Protein AF-A0ABD2N6J0-F1 (afdb_monomer_lite)

pLDDT: mean 78.29, std 14.1, range [39.78, 94.0]

Radius of gyration: 30.01 Å; chains: 1; bounding box: 43×58×76 Å

Foldseek 3Di:
D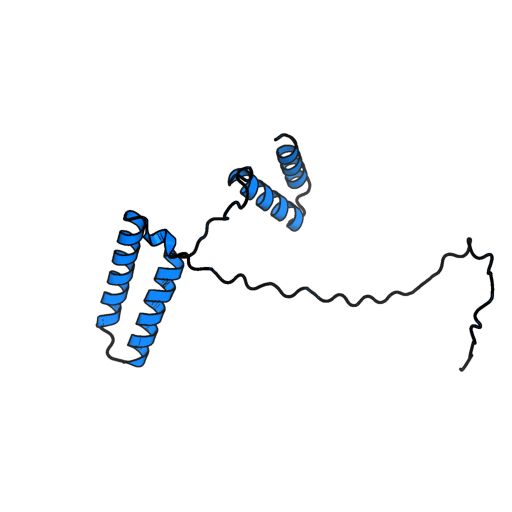DDDDDDDPDDDDPVPPPPDDDDDDDDDDDPDDDDDPQDFACVLCVDVVLVVVLVVQLVVQLVVLVPDPDPVVSVVSNVVSVVVSSVVRGGCPDPPPPDPVCDPVNVVLVVQLVVCVVVVVVVSNVVSVVVVVVD

Secondary structure (DSSP, 8-state):
--------S------TTS---------PPPPPPP--PPPB-GGGGGSHHHHHHHHHHHHHHHHHHTT---HHHHHHHHHHHHHHHHHHHHB--S---SSTT--HHHHHHHHHHHHHHHTT-HHHHHHHHHHHHT-

Organism: NCBI:txid559131

Structure (mmCIF, N/CA/C/O backbone):
data_AF-A0ABD2N6J0-F1
#
_entry.id   AF-A0ABD2N6J0-F1
#
loop_
_atom_site.group_PDB
_atom_site.id
_atom_site.type_symbol
_atom_site.label_atom_id
_atom_site.label_alt_id
_atom_site.label_comp_id
_atom_site.label_asym_id
_atom_site.label_entity_id
_atom_site.label_seq_id
_atom_site.pdbx_PDB_ins_code
_atom_site.Cartn_x
_atom_site.Cartn_y
_atom_site.Cartn_z
_atom_site.occupancy
_atom_site.B_iso_or_equiv
_atom_site.auth_seq_id
_atom_site.auth_comp_id
_atom_site.auth_asym_id
_atom_site.auth_atom_id
_atom_site.pdbx_PDB_model_num
ATOM 1 N N . ASN A 1 1 ? 13.381 -43.212 43.537 1.00 39.78 1 ASN A N 1
ATOM 2 C CA . ASN A 1 1 ? 12.384 -43.568 44.568 1.00 39.78 1 ASN A CA 1
ATOM 3 C C . ASN A 1 1 ? 10.996 -43.545 43.959 1.00 39.78 1 ASN A C 1
ATOM 5 O O . ASN A 1 1 ? 10.466 -42.474 43.703 1.00 39.78 1 ASN A O 1
ATOM 9 N N . LEU A 1 2 ? 10.479 -44.735 43.641 1.00 50.28 2 LEU A N 1
ATOM 10 C CA . LEU A 1 2 ? 9.106 -44.962 43.194 1.00 50.28 2 LEU A CA 1
ATOM 11 C C . LEU A 1 2 ? 8.140 -44.740 44.359 1.00 50.28 2 LEU A C 1
ATOM 13 O 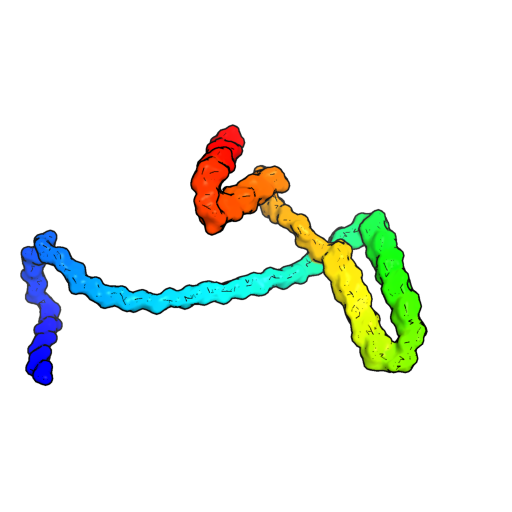O . LEU A 1 2 ? 8.332 -45.345 45.409 1.00 50.28 2 LEU A O 1
ATOM 17 N N . ILE A 1 3 ? 7.074 -43.970 44.138 1.00 43.09 3 ILE A N 1
ATOM 18 C CA . ILE A 1 3 ? 5.805 -44.148 44.851 1.00 43.09 3 ILE A CA 1
ATOM 19 C C . ILE A 1 3 ? 4.691 -44.023 43.810 1.00 43.09 3 ILE A C 1
ATOM 21 O O . ILE A 1 3 ? 4.392 -42.942 43.309 1.00 43.09 3 ILE A O 1
ATOM 25 N N . THR A 1 4 ? 4.115 -45.164 43.451 1.00 60.19 4 THR A N 1
ATOM 26 C CA . THR A 1 4 ? 2.895 -45.288 42.653 1.00 60.19 4 THR A CA 1
ATOM 27 C C . THR A 1 4 ? 1.698 -44.858 43.499 1.00 60.19 4 THR A C 1
ATOM 29 O O . THR A 1 4 ? 1.465 -45.444 44.556 1.00 60.19 4 THR A O 1
ATOM 32 N N . LYS A 1 5 ? 0.903 -43.885 43.040 1.00 44.09 5 LYS A N 1
ATOM 33 C CA . LYS A 1 5 ? -0.455 -43.672 43.560 1.00 44.09 5 LYS A CA 1
ATOM 34 C C . LYS A 1 5 ? -1.465 -43.773 42.426 1.00 44.09 5 LYS A C 1
ATOM 36 O O . LYS A 1 5 ? -1.503 -42.946 41.523 1.00 44.09 5 LYS A O 1
ATOM 41 N N . VAL A 1 6 ? -2.244 -44.843 42.511 1.00 58.00 6 VAL A N 1
ATOM 42 C CA . VAL A 1 6 ? -3.468 -45.100 41.759 1.00 58.00 6 VAL A CA 1
ATOM 43 C C . VAL A 1 6 ? -4.506 -44.064 42.191 1.00 58.00 6 VAL A C 1
ATOM 45 O O . VAL A 1 6 ? -4.738 -43.907 43.388 1.00 58.00 6 VAL A O 1
ATOM 48 N N . THR A 1 7 ? -5.149 -43.382 41.246 1.00 45.62 7 THR A N 1
ATOM 49 C CA . THR A 1 7 ? -6.377 -42.623 41.521 1.00 45.62 7 THR A CA 1
ATOM 50 C C . THR A 1 7 ? -7.548 -43.334 40.860 1.00 45.62 7 THR A C 1
ATOM 52 O O . THR A 1 7 ? -7.692 -43.335 39.640 1.00 45.62 7 THR A O 1
ATOM 55 N N . ILE A 1 8 ? -8.335 -43.997 41.706 1.00 48.62 8 ILE A N 1
ATOM 56 C CA . ILE A 1 8 ? -9.587 -44.683 41.384 1.00 48.62 8 ILE A CA 1
ATOM 57 C C . ILE A 1 8 ? -10.687 -43.613 41.258 1.00 48.62 8 ILE A C 1
ATOM 59 O O . ILE A 1 8 ? -10.717 -42.697 42.084 1.00 48.62 8 ILE A O 1
ATOM 63 N N . PRO A 1 9 ? -11.586 -43.691 40.262 1.00 45.03 9 PRO A N 1
ATOM 64 C CA . PRO A 1 9 ? -12.696 -42.756 40.142 1.00 45.03 9 PRO A CA 1
ATOM 65 C C . PRO A 1 9 ? -13.761 -43.104 41.189 1.00 45.03 9 PRO A C 1
ATOM 67 O O . PRO A 1 9 ? -14.404 -44.146 41.091 1.00 45.03 9 PRO A O 1
ATOM 70 N N . GLY A 1 10 ? -13.930 -42.248 42.199 1.00 47.50 10 GLY A N 1
ATOM 71 C CA . GLY A 1 10 ? -15.013 -42.390 43.178 1.00 47.50 10 GLY A CA 1
ATOM 72 C C . GLY A 1 10 ? -14.680 -41.929 44.594 1.00 47.50 10 GLY A C 1
ATOM 73 O O . GLY A 1 10 ? -14.945 -42.664 45.538 1.00 47.50 10 GLY A O 1
ATOM 74 N N . ALA A 1 11 ? -14.100 -40.742 44.764 1.00 47.06 11 ALA A N 1
ATOM 75 C CA . ALA A 1 11 ? -14.014 -40.112 46.077 1.00 47.06 11 ALA A CA 1
ATOM 76 C C . ALA A 1 11 ? -14.539 -38.680 45.962 1.00 47.06 11 ALA A C 1
ATOM 78 O O . ALA A 1 11 ? -13.850 -37.811 45.427 1.00 47.06 11 ALA A O 1
ATOM 79 N N . ASP A 1 12 ? -15.770 -38.467 46.434 1.00 55.28 12 ASP A N 1
ATOM 80 C CA . ASP A 1 12 ? -16.220 -37.153 46.888 1.00 55.28 12 ASP A CA 1
ATOM 81 C C . ASP A 1 12 ? -15.242 -36.707 47.974 1.00 55.28 12 ASP A C 1
ATOM 83 O O . ASP A 1 12 ? -15.107 -37.356 49.013 1.00 55.28 12 ASP A O 1
ATOM 87 N N . ILE A 1 13 ? -14.499 -35.640 47.704 1.00 51.12 13 ILE A N 1
ATOM 88 C CA . ILE A 1 13 ? -13.633 -35.017 48.695 1.00 51.12 13 ILE A CA 1
ATOM 89 C C . ILE A 1 13 ? -14.278 -33.677 49.037 1.00 51.12 13 ILE A C 1
ATOM 91 O O . ILE A 1 13 ? -14.422 -32.827 48.160 1.00 51.12 13 ILE A O 1
ATOM 95 N N . GLU A 1 14 ? -14.603 -33.477 50.318 1.00 51.34 14 GLU A N 1
ATOM 96 C CA . GLU A 1 14 ? -14.953 -32.192 50.952 1.00 51.34 14 GLU A CA 1
ATOM 97 C C . GLU A 1 14 ? -13.756 -31.208 50.924 1.00 51.34 14 GLU A C 1
ATOM 99 O O . GLU A 1 14 ? -13.284 -30.713 51.943 1.00 51.34 14 GLU A O 1
ATOM 104 N N . SER A 1 15 ? -13.192 -30.953 49.743 1.00 54.34 15 SER A N 1
ATOM 105 C CA . SER A 1 15 ? -12.000 -30.126 49.521 1.00 54.34 15 SER A CA 1
ATOM 106 C C . SER A 1 15 ? -12.352 -28.802 48.842 1.00 54.34 15 SER A C 1
ATOM 108 O O . SER A 1 15 ? -11.543 -28.238 48.106 1.00 54.34 15 SER A O 1
ATOM 110 N N . ASP A 1 16 ? -13.521 -28.240 49.135 1.00 54.25 16 ASP A N 1
ATOM 111 C CA . ASP A 1 16 ? -13.854 -26.874 48.707 1.00 54.25 16 ASP A CA 1
ATOM 112 C C . ASP A 1 16 ? -12.976 -25.812 49.410 1.00 54.25 16 ASP A C 1
ATOM 114 O O . ASP A 1 16 ? -13.094 -24.614 49.161 1.00 54.25 16 ASP A O 1
ATOM 118 N N . HIS A 1 17 ? -12.082 -26.225 50.319 1.00 55.50 17 HIS A N 1
ATOM 119 C CA . HIS A 1 17 ? -11.238 -25.343 51.134 1.00 55.50 17 HIS A CA 1
ATOM 120 C C . HIS A 1 17 ? -9.734 -25.497 50.884 1.00 55.50 17 HIS A C 1
ATOM 122 O O . HIS A 1 17 ? -8.942 -24.797 51.517 1.00 55.50 17 HIS A O 1
ATOM 128 N N . ILE A 1 18 ? -9.311 -26.376 49.968 1.00 59.94 18 ILE A N 1
ATOM 129 C CA . ILE A 1 18 ? -7.887 -26.551 49.655 1.00 59.94 18 ILE A CA 1
ATOM 130 C C . ILE A 1 18 ? -7.620 -25.979 48.261 1.00 59.94 18 ILE A C 1
ATOM 132 O O . ILE A 1 18 ? -7.963 -26.617 47.263 1.00 59.94 18 ILE A O 1
ATOM 136 N N . PRO A 1 19 ? -7.015 -24.780 48.154 1.00 63.97 19 PRO A N 1
ATOM 137 C CA . PRO A 1 19 ? -6.688 -24.206 46.861 1.00 63.97 19 PRO A CA 1
ATOM 138 C C . PRO A 1 19 ? -5.720 -25.129 46.119 1.00 63.97 19 PRO A C 1
ATOM 140 O O . PRO A 1 19 ? -4.635 -25.465 46.600 1.00 63.97 19 PRO A O 1
ATOM 143 N N . LEU A 1 20 ? -6.141 -25.545 44.928 1.00 73.50 20 LEU A N 1
ATOM 144 C CA . LEU A 1 20 ? -5.386 -26.447 44.077 1.00 73.50 20 LEU A CA 1
ATOM 145 C C . LEU A 1 20 ? -4.148 -25.717 43.546 1.00 73.50 20 LEU A C 1
ATOM 147 O O . LEU A 1 20 ? -4.242 -24.790 42.741 1.00 73.50 20 LEU A O 1
ATOM 151 N N . ARG A 1 21 ? -2.968 -26.122 44.018 1.00 74.88 21 ARG A N 1
ATOM 152 C CA . ARG A 1 21 ? -1.692 -25.601 43.529 1.00 74.88 21 ARG A CA 1
ATOM 153 C C . ARG A 1 21 ? -1.256 -26.420 42.318 1.00 74.88 21 ARG A C 1
ATOM 155 O O . ARG A 1 21 ? -0.843 -27.566 42.467 1.00 74.88 21 ARG A O 1
ATOM 162 N N . ALA A 1 22 ? -1.347 -25.822 41.136 1.00 80.12 22 ALA A N 1
ATOM 163 C CA . ALA A 1 22 ? -0.879 -26.416 39.889 1.00 80.12 22 ALA A CA 1
ATOM 164 C C . ALA A 1 22 ? 0.245 -25.574 39.273 1.00 80.12 22 ALA A C 1
ATOM 166 O O . ALA A 1 22 ? 0.119 -24.354 39.156 1.00 80.12 22 ALA A O 1
ATOM 167 N N . ASP A 1 23 ? 1.312 -26.239 38.831 1.00 82.31 23 ASP A N 1
ATOM 168 C CA . ASP A 1 23 ? 2.378 -25.621 38.044 1.00 82.31 23 ASP A CA 1
ATOM 169 C C . ASP A 1 23 ? 2.027 -25.741 36.555 1.00 82.31 23 ASP A C 1
ATOM 171 O O . ASP A 1 23 ? 2.113 -26.813 35.954 1.00 82.31 23 ASP A O 1
ATOM 175 N N . ILE A 1 24 ? 1.589 -24.634 35.953 1.00 83.50 24 ILE A N 1
ATOM 176 C CA . ILE A 1 24 ? 1.171 -24.595 34.548 1.00 83.50 24 ILE A CA 1
ATOM 177 C C . ILE A 1 24 ? 2.316 -24.042 33.696 1.00 83.50 24 ILE A C 1
ATOM 179 O O . ILE A 1 24 ? 2.677 -22.871 33.800 1.00 83.50 24 ILE A O 1
ATOM 183 N N . ILE A 1 25 ? 2.856 -24.870 32.799 1.00 86.75 25 ILE A N 1
ATOM 184 C CA . ILE A 1 25 ? 3.869 -24.453 31.822 1.00 86.75 25 ILE A CA 1
ATOM 185 C C . ILE A 1 25 ? 3.172 -24.132 30.497 1.00 86.75 25 ILE A C 1
ATOM 187 O O . ILE A 1 25 ? 2.745 -25.026 29.769 1.00 86.75 25 ILE A O 1
ATOM 191 N N . LEU A 1 26 ? 3.073 -22.845 30.161 1.00 82.38 26 LEU A N 1
ATOM 192 C CA . LEU A 1 26 ? 2.488 -22.384 28.900 1.00 82.38 26 LEU A CA 1
ATOM 193 C C . LEU A 1 26 ? 3.575 -22.171 27.839 1.00 82.38 26 LEU A C 1
ATOM 195 O O . LEU A 1 26 ? 4.493 -21.373 28.024 1.00 82.38 26 LEU A O 1
ATOM 199 N N . ARG A 1 27 ? 3.442 -22.827 26.681 1.00 85.31 27 ARG A N 1
ATOM 200 C CA . ARG A 1 27 ? 4.194 -22.487 25.461 1.00 85.31 27 ARG A CA 1
ATOM 201 C C . ARG A 1 27 ? 3.289 -21.700 24.521 1.00 85.31 27 ARG A C 1
ATOM 203 O O . ARG A 1 27 ? 2.415 -22.270 23.877 1.00 85.31 27 ARG A O 1
ATOM 210 N N . LEU A 1 28 ? 3.502 -20.391 24.439 1.00 83.88 28 LEU A N 1
ATOM 211 C CA . LEU A 1 28 ? 2.752 -19.518 23.537 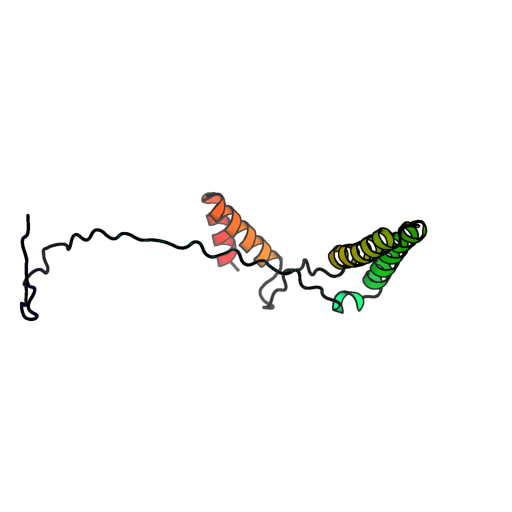1.00 83.88 28 LEU A CA 1
ATOM 212 C C . LEU A 1 28 ? 3.477 -19.407 22.192 1.00 83.88 28 LEU A C 1
ATOM 214 O O . LEU A 1 28 ? 4.635 -18.994 22.132 1.00 83.88 28 LEU A O 1
ATOM 218 N N . SER A 1 29 ? 2.794 -19.742 21.098 1.00 83.19 29 SER A N 1
ATOM 219 C CA . SER A 1 29 ? 3.285 -19.465 19.747 1.00 83.19 29 SER A CA 1
ATOM 220 C C . SER A 1 29 ? 3.024 -18.005 19.384 1.00 83.19 29 SER A C 1
ATOM 222 O O . SER A 1 29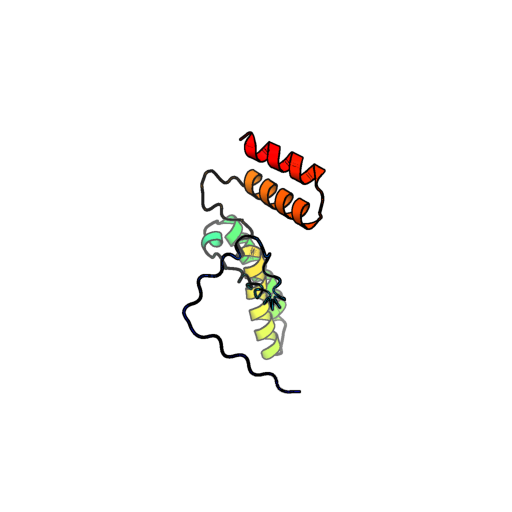 ? 1.896 -17.527 19.526 1.00 83.19 29 SER A O 1
ATOM 224 N N . ARG A 1 30 ? 4.027 -17.299 18.852 1.00 83.25 30 ARG A N 1
ATOM 225 C CA . ARG A 1 30 ? 3.787 -15.985 18.243 1.00 83.25 30 ARG A CA 1
ATOM 226 C C . ARG A 1 30 ? 2.979 -16.172 16.953 1.00 83.25 30 ARG A C 1
ATOM 228 O O . ARG A 1 30 ? 3.366 -17.008 16.132 1.00 83.25 30 ARG A O 1
ATOM 235 N N . PRO A 1 31 ? 1.883 -15.421 16.744 1.00 81.50 31 PRO A N 1
ATOM 236 C CA . PRO A 1 31 ? 1.216 -15.423 15.453 1.00 81.50 31 PRO A CA 1
ATOM 237 C C . PRO A 1 31 ? 2.201 -14.918 14.396 1.00 81.50 31 PRO A C 1
ATOM 239 O O . PRO A 1 31 ? 2.886 -13.918 14.609 1.00 81.50 31 PRO A O 1
ATOM 242 N N . LYS A 1 32 ? 2.290 -15.621 13.263 1.00 82.88 32 LYS A N 1
ATOM 243 C CA . LYS A 1 32 ? 3.081 -15.147 12.123 1.00 82.88 32 LYS A CA 1
ATOM 244 C C . LYS A 1 32 ? 2.498 -13.821 11.646 1.00 82.88 32 LYS A C 1
ATOM 246 O O . LYS A 1 32 ? 1.280 -13.707 11.481 1.00 82.88 32 LYS A O 1
ATOM 251 N N . GLU A 1 33 ? 3.360 -12.839 11.410 1.00 78.56 33 GLU A N 1
ATOM 252 C CA . GLU A 1 33 ? 2.943 -11.593 10.781 1.00 78.56 33 GLU A CA 1
ATOM 253 C C . GLU A 1 33 ? 2.364 -11.907 9.400 1.00 78.56 33 GLU A C 1
ATOM 255 O O . GLU A 1 33 ? 2.970 -12.610 8.587 1.00 78.56 33 GLU A O 1
ATOM 260 N N . LYS A 1 34 ? 1.142 -11.433 9.149 1.00 76.06 34 LYS A N 1
ATOM 261 C CA . LYS A 1 34 ? 0.539 -11.552 7.825 1.00 76.06 34 LYS A CA 1
ATOM 262 C C . LYS A 1 34 ? 1.256 -10.569 6.913 1.00 76.06 34 LYS A C 1
ATOM 264 O O . LYS A 1 34 ? 1.195 -9.365 7.148 1.00 76.06 34 LYS A O 1
ATOM 269 N N . THR A 1 35 ? 1.886 -11.069 5.856 1.00 73.50 35 THR A N 1
ATOM 270 C CA . THR A 1 35 ? 2.368 -10.207 4.780 1.00 73.50 35 THR A CA 1
ATOM 271 C C . THR A 1 35 ? 1.152 -9.605 4.080 1.00 73.50 35 THR A C 1
ATOM 273 O O . THR A 1 35 ? 0.362 -10.301 3.437 1.00 73.50 35 THR A O 1
ATOM 276 N N . VAL A 1 36 ? 0.942 -8.301 4.256 1.00 66.06 36 VAL A N 1
ATOM 277 C CA . VAL A 1 36 ? -0.094 -7.579 3.516 1.00 66.06 36 VAL A CA 1
ATOM 278 C C . VAL A 1 36 ? 0.412 -7.451 2.087 1.00 66.06 36 VAL A C 1
ATOM 280 O O . VAL A 1 36 ? 1.305 -6.656 1.806 1.00 66.06 36 VAL A O 1
ATOM 283 N N . ARG A 1 37 ? -0.123 -8.266 1.175 1.00 67.00 37 ARG A N 1
ATOM 284 C CA . ARG A 1 37 ? 0.142 -8.074 -0.251 1.00 67.00 37 ARG A CA 1
ATOM 285 C C . ARG A 1 37 ? -0.486 -6.747 -0.662 1.00 67.00 37 ARG A C 1
ATOM 287 O O . ARG A 1 37 ? -1.695 -6.570 -0.501 1.00 67.00 37 ARG A O 1
ATOM 294 N N . LYS A 1 38 ? 0.329 -5.825 -1.180 1.00 70.25 38 LYS A N 1
ATOM 295 C CA . LYS A 1 38 ? -0.173 -4.616 -1.835 1.00 70.25 38 LYS A CA 1
ATOM 296 C C . LYS A 1 38 ? -1.069 -5.073 -2.988 1.00 70.25 38 LYS A C 1
ATOM 298 O O . LYS A 1 38 ? -0.636 -5.844 -3.842 1.00 70.25 38 LYS A O 1
ATOM 303 N N . THR A 1 39 ? -2.334 -4.673 -2.967 1.00 76.94 39 THR A N 1
ATOM 304 C CA . THR A 1 39 ? -3.257 -4.962 -4.068 1.00 76.94 39 THR A CA 1
ATOM 305 C C . THR A 1 39 ? -3.202 -3.792 -5.034 1.00 76.94 39 THR A C 1
ATOM 307 O O . THR A 1 39 ? -3.382 -2.645 -4.629 1.00 76.94 39 THR A O 1
ATOM 310 N N . LEU A 1 40 ? -2.892 -4.082 -6.297 1.00 82.94 40 LEU A N 1
ATOM 311 C CA . LEU A 1 40 ? -2.930 -3.083 -7.357 1.00 82.94 40 LEU A CA 1
ATOM 312 C C . LEU A 1 40 ? -4.389 -2.810 -7.715 1.00 82.94 40 LEU A C 1
ATOM 314 O O . LEU A 1 40 ? -5.180 -3.743 -7.880 1.00 82.94 40 LEU A O 1
ATOM 318 N N . GLU A 1 41 ? -4.746 -1.537 -7.839 1.00 83.44 41 GLU A N 1
ATOM 319 C CA . GLU A 1 41 ? -6.092 -1.115 -8.184 1.00 83.44 41 GLU A CA 1
ATOM 320 C C . GLU A 1 41 ? -6.143 -0.454 -9.570 1.00 83.44 41 GLU A C 1
ATOM 322 O O . GLU A 1 41 ? -6.066 0.768 -9.686 1.00 83.44 41 GLU A O 1
ATOM 327 N N . PRO A 1 42 ? -6.376 -1.229 -10.645 1.00 82.44 42 PRO A N 1
ATOM 328 C CA . PRO A 1 42 ? -6.424 -0.687 -12.006 1.00 82.44 42 PRO A CA 1
ATOM 329 C C . PRO A 1 42 ? -7.606 0.267 -12.231 1.00 82.44 42 PRO A C 1
ATOM 331 O O . PRO A 1 42 ? -7.625 1.025 -13.194 1.00 82.44 42 PRO A O 1
ATOM 334 N N . LYS A 1 43 ? -8.598 0.274 -11.329 1.00 84.12 43 LYS A N 1
ATOM 335 C CA . LYS A 1 43 ? -9.726 1.215 -11.379 1.00 84.12 43 LYS A CA 1
ATOM 336 C C . LYS A 1 43 ? -9.289 2.671 -11.197 1.00 84.12 43 LYS A C 1
ATOM 338 O O . LYS A 1 43 ? -10.041 3.550 -11.598 1.00 84.12 43 LYS A O 1
ATOM 343 N N . VAL A 1 44 ? -8.109 2.913 -10.619 1.00 82.25 44 VAL A N 1
ATOM 344 C CA . VAL A 1 44 ? -7.533 4.257 -10.466 1.00 82.25 44 VAL A CA 1
ATOM 345 C C . VAL A 1 44 ? -7.247 4.903 -11.826 1.00 82.25 44 VAL A C 1
ATOM 347 O O . VAL A 1 44 ? -7.432 6.104 -11.964 1.00 82.25 44 VAL A O 1
ATOM 350 N N . LEU A 1 45 ? -6.913 4.114 -12.853 1.00 85.56 45 LEU A N 1
ATOM 351 C CA . LEU A 1 45 ? -6.641 4.603 -14.214 1.00 85.56 45 LEU A CA 1
ATOM 352 C C . LEU A 1 45 ? -7.901 4.984 -15.006 1.00 85.56 45 LEU A C 1
ATOM 354 O O . LEU A 1 45 ? -7.808 5.345 -16.176 1.00 85.56 45 LEU A O 1
ATOM 358 N N . LYS A 1 46 ? -9.092 4.869 -14.405 1.00 86.44 46 LYS A N 1
ATOM 359 C CA . LYS A 1 46 ? -10.320 5.415 -15.003 1.00 86.44 46 LYS A CA 1
ATOM 360 C C . LYS A 1 46 ? -10.374 6.939 -14.927 1.00 86.44 46 LYS A C 1
ATOM 362 O O . LYS A 1 46 ? -11.147 7.540 -15.659 1.00 86.44 46 LYS A O 1
ATOM 367 N N . ASP A 1 47 ? -9.610 7.517 -14.010 1.00 87.88 47 ASP A N 1
ATOM 368 C CA . ASP A 1 47 ? -9.428 8.953 -13.879 1.00 87.88 47 ASP A CA 1
ATOM 369 C C . ASP A 1 47 ? -8.390 9.424 -14.909 1.00 87.88 47 ASP A C 1
ATOM 371 O O . ASP A 1 47 ? -7.262 8.921 -14.930 1.00 87.88 47 ASP A O 1
ATOM 375 N N . GLU A 1 48 ? -8.786 10.342 -15.791 1.00 89.75 48 GLU A N 1
ATOM 376 C CA . GLU A 1 48 ? -7.964 10.810 -16.914 1.00 89.75 48 GLU A CA 1
ATOM 377 C C . GLU A 1 48 ? -6.696 11.529 -16.452 1.00 89.75 48 GLU A C 1
ATOM 379 O O . GLU A 1 48 ? -5.639 11.345 -17.059 1.00 89.75 48 GLU A O 1
ATOM 384 N N . GLU A 1 49 ? -6.758 12.277 -15.349 1.00 87.75 49 GLU A N 1
ATOM 385 C CA . GLU A 1 49 ? -5.587 12.971 -14.804 1.00 87.75 49 GLU A CA 1
ATOM 386 C C . GLU A 1 49 ? -4.538 11.961 -14.328 1.00 87.75 49 GLU A C 1
ATOM 388 O O . GLU A 1 49 ? -3.366 12.015 -14.706 1.00 87.75 49 GLU A O 1
ATOM 393 N N . ARG A 1 50 ? -4.972 10.968 -13.544 1.00 84.44 50 ARG A N 1
ATOM 394 C CA . ARG A 1 50 ? -4.082 9.919 -13.030 1.00 84.44 50 ARG A CA 1
ATOM 395 C C . ARG A 1 50 ? -3.551 9.010 -14.121 1.00 84.44 50 ARG A C 1
ATOM 397 O O . ARG A 1 50 ? -2.414 8.554 -14.026 1.00 84.44 50 ARG A O 1
ATOM 404 N N . ARG A 1 51 ? -4.359 8.740 -15.143 1.00 90.44 51 ARG A N 1
ATOM 405 C CA . ARG A 1 51 ? -3.925 7.982 -16.311 1.00 90.44 51 ARG A CA 1
ATOM 406 C C . ARG A 1 51 ? -2.836 8.726 -17.077 1.00 90.44 51 ARG A C 1
ATOM 408 O O . ARG A 1 51 ? -1.827 8.115 -17.408 1.00 90.44 51 ARG A O 1
ATOM 415 N N . SER A 1 52 ? -3.015 10.024 -17.301 1.00 91.50 52 SER A N 1
ATOM 416 C CA . SER A 1 52 ? -2.031 10.848 -18.009 1.00 91.50 52 SER A CA 1
ATOM 417 C C . SER A 1 52 ? -0.691 10.874 -17.268 1.00 91.50 52 SER A C 1
ATOM 419 O O . SER A 1 52 ? 0.349 10.631 -17.871 1.00 91.50 52 SER A O 1
ATOM 421 N N . LEU A 1 53 ? -0.718 11.050 -15.942 1.00 90.06 53 LEU A N 1
ATOM 422 C CA . LEU A 1 53 ? 0.487 11.010 -15.101 1.00 90.06 53 LEU A CA 1
ATOM 423 C C . LEU A 1 53 ? 1.176 9.637 -15.106 1.00 90.06 53 LEU A C 1
ATOM 425 O O . LEU A 1 53 ? 2.404 9.559 -15.118 1.00 90.06 53 LEU A O 1
ATOM 429 N N . TYR A 1 54 ? 0.395 8.552 -15.104 1.00 92.56 54 TYR A N 1
ATOM 430 C CA . TYR A 1 54 ? 0.924 7.192 -15.211 1.00 92.56 54 TYR A CA 1
ATOM 431 C C . TYR A 1 54 ? 1.641 6.975 -16.547 1.00 92.56 54 TYR A C 1
ATOM 433 O O . TYR A 1 54 ? 2.753 6.453 -16.572 1.00 92.56 54 TYR A O 1
ATOM 441 N N . GLU A 1 55 ? 1.008 7.377 -17.652 1.00 93.00 55 GLU A N 1
ATOM 442 C CA . GLU A 1 55 ? 1.564 7.238 -19.000 1.00 93.00 55 GLU A CA 1
ATOM 443 C C . GLU A 1 55 ? 2.833 8.087 -19.166 1.00 93.00 55 GLU A C 1
ATOM 445 O O . GLU A 1 55 ? 3.834 7.587 -19.674 1.00 93.00 55 GLU A O 1
ATOM 450 N N . GLU A 1 56 ? 2.839 9.331 -18.680 1.00 93.56 56 GLU A N 1
ATOM 451 C CA . GLU A 1 56 ? 4.015 10.208 -18.710 1.00 93.56 56 GLU A CA 1
ATOM 452 C C . GLU A 1 56 ? 5.198 9.604 -17.939 1.00 93.56 56 GLU A C 1
ATOM 454 O O . GLU A 1 56 ? 6.310 9.514 -18.467 1.00 93.56 56 GLU A O 1
ATOM 459 N N . HIS A 1 57 ? 4.954 9.130 -16.713 1.00 92.38 57 HIS A N 1
ATOM 460 C CA . HIS A 1 57 ? 5.991 8.517 -15.887 1.00 92.38 57 HIS A CA 1
ATOM 461 C C . HIS A 1 57 ? 6.544 7.239 -16.523 1.00 92.38 57 HIS A C 1
ATOM 463 O O . HIS A 1 57 ? 7.758 7.056 -16.602 1.00 92.38 57 HIS A O 1
ATOM 469 N N . LEU A 1 58 ? 5.662 6.363 -17.013 1.00 94.00 58 LEU A N 1
ATOM 470 C CA . LEU A 1 58 ? 6.070 5.113 -17.643 1.00 94.00 58 LEU A CA 1
ATOM 471 C C . LEU A 1 58 ? 6.888 5.368 -18.913 1.00 94.00 58 LEU A C 1
ATOM 473 O O . LEU A 1 58 ? 7.917 4.729 -19.114 1.00 94.00 58 LEU A O 1
ATOM 477 N N . ASN A 1 59 ? 6.460 6.310 -19.755 1.00 93.25 59 ASN A N 1
ATOM 478 C CA . ASN A 1 59 ? 7.170 6.640 -20.989 1.00 93.25 59 ASN A CA 1
ATOM 479 C C . ASN A 1 59 ? 8.572 7.183 -20.702 1.00 93.25 59 ASN A C 1
ATOM 481 O O . ASN A 1 59 ? 9.528 6.766 -21.353 1.00 93.25 59 ASN A O 1
ATOM 485 N N . LYS A 1 60 ? 8.714 8.039 -19.686 1.00 92.12 60 LYS A N 1
ATOM 486 C CA . LYS A 1 60 ? 10.015 8.558 -19.255 1.00 92.12 60 LYS A CA 1
ATOM 487 C C . LYS A 1 60 ? 10.962 7.444 -18.795 1.00 92.12 60 LYS A C 1
ATOM 489 O O . LYS A 1 60 ? 12.128 7.424 -19.188 1.00 92.12 60 LYS A O 1
ATOM 494 N N . GLU A 1 61 ? 10.463 6.503 -17.996 1.00 90.25 61 GLU A N 1
ATOM 495 C CA . GLU A 1 61 ? 11.251 5.346 -17.557 1.00 90.25 61 GLU A CA 1
ATOM 496 C C . GLU A 1 61 ? 11.647 4.459 -18.748 1.00 90.25 61 GLU A C 1
ATOM 498 O O . GLU A 1 61 ? 12.810 4.080 -18.880 1.00 90.25 61 GLU A O 1
ATOM 503 N N . LEU A 1 62 ? 10.726 4.196 -19.680 1.00 90.50 62 LEU A N 1
ATOM 504 C CA . LEU A 1 62 ? 11.000 3.389 -20.874 1.00 90.50 62 LEU A CA 1
ATOM 505 C C . LEU A 1 62 ? 12.005 4.046 -21.833 1.00 90.50 62 LEU A C 1
ATOM 507 O O . LEU A 1 62 ? 12.828 3.346 -22.427 1.00 90.50 62 LEU A O 1
ATOM 511 N N . GLU A 1 63 ? 11.988 5.374 -21.970 1.00 90.81 63 GLU A N 1
ATOM 512 C CA . GLU A 1 63 ? 12.989 6.101 -22.759 1.00 90.81 63 GLU A CA 1
ATOM 513 C C . GLU A 1 63 ? 14.401 5.927 -22.195 1.00 90.81 63 GLU A C 1
ATOM 515 O O . GLU A 1 63 ? 15.348 5.744 -22.965 1.00 90.81 63 GLU A O 1
ATOM 520 N N . SER A 1 64 ? 14.546 5.902 -20.867 1.00 86.12 64 SER A N 1
ATOM 521 C CA . SER A 1 64 ? 15.847 5.689 -20.221 1.00 86.12 64 SER A CA 1
ATOM 522 C C . SER A 1 64 ? 16.434 4.298 -20.515 1.00 86.12 64 SER A C 1
ATOM 524 O O . SER A 1 64 ? 17.647 4.142 -20.679 1.00 86.12 64 SER A O 1
ATOM 526 N N . ILE A 1 65 ? 15.565 3.296 -20.679 1.00 87.19 65 ILE A N 1
ATOM 527 C CA . ILE A 1 65 ? 15.921 1.883 -20.877 1.00 87.19 65 ILE A CA 1
ATOM 528 C C . ILE A 1 65 ? 16.368 1.600 -22.315 1.00 87.19 65 ILE A C 1
ATOM 530 O O . ILE A 1 65 ? 17.195 0.717 -22.542 1.00 87.19 65 ILE A O 1
ATOM 534 N N . ARG A 1 66 ? 15.900 2.390 -23.291 1.00 82.81 66 ARG A N 1
ATOM 535 C CA . ARG A 1 66 ? 16.170 2.200 -24.730 1.00 82.81 66 ARG A CA 1
ATOM 536 C C . ARG A 1 66 ? 17.660 2.223 -25.104 1.00 82.81 66 ARG A C 1
ATOM 538 O O . ARG A 1 66 ? 18.028 1.771 -26.184 1.00 82.81 66 ARG A O 1
ATOM 545 N N . SER A 1 67 ? 18.505 2.762 -24.230 1.00 80.25 67 SER A N 1
ATOM 546 C CA . SER A 1 67 ? 19.957 2.862 -24.412 1.00 80.25 67 SER A CA 1
ATOM 547 C C . SER A 1 67 ? 20.749 1.623 -23.955 1.00 80.25 67 SER A C 1
ATOM 549 O O . SER A 1 67 ? 21.963 1.570 -24.153 1.00 80.25 67 SER A O 1
ATOM 551 N N . ILE A 1 68 ? 20.091 0.624 -23.353 1.00 82.06 68 ILE A N 1
ATOM 552 C CA . ILE A 1 68 ? 20.743 -0.563 -22.785 1.00 82.06 68 ILE A CA 1
ATOM 553 C C . ILE A 1 68 ? 20.931 -1.632 -23.867 1.00 82.06 68 ILE A C 1
ATOM 555 O O . ILE A 1 68 ? 19.967 -2.114 -24.457 1.00 82.06 68 ILE A O 1
ATOM 559 N N . ASN A 1 69 ? 22.185 -2.027 -24.098 1.00 80.19 69 ASN A N 1
ATOM 560 C CA . ASN A 1 69 ? 22.545 -3.014 -25.121 1.00 80.19 69 ASN A CA 1
ATOM 561 C C . ASN A 1 69 ? 22.459 -4.470 -24.632 1.00 80.19 69 ASN A C 1
ATOM 563 O O . ASN A 1 69 ? 22.317 -5.374 -25.456 1.00 80.19 69 ASN A O 1
ATOM 567 N N . ASP A 1 70 ? 22.556 -4.719 -23.320 1.00 90.19 70 ASP A N 1
ATOM 568 C CA . ASP A 1 70 ? 22.420 -6.073 -22.780 1.00 90.19 70 ASP A CA 1
ATOM 569 C C . ASP A 1 70 ? 20.948 -6.480 -22.668 1.00 90.19 70 ASP A C 1
ATOM 571 O O . ASP A 1 70 ? 20.127 -5.798 -22.059 1.00 90.19 70 ASP A O 1
ATOM 575 N N . THR A 1 71 ? 20.610 -7.630 -23.246 1.00 86.75 71 THR A N 1
ATOM 576 C CA . THR A 1 71 ? 19.226 -8.104 -23.341 1.00 86.75 71 THR A CA 1
ATOM 577 C C . THR A 1 71 ? 18.649 -8.480 -21.973 1.00 86.75 71 THR A C 1
ATOM 579 O O . THR A 1 71 ? 17.461 -8.258 -21.726 1.00 86.75 71 THR A O 1
ATOM 582 N N . ASN A 1 72 ? 19.472 -9.027 -21.071 1.00 88.19 72 ASN A N 1
ATOM 583 C CA . ASN A 1 72 ? 19.022 -9.430 -19.737 1.00 88.19 72 ASN A CA 1
ATOM 584 C C . ASN A 1 72 ? 18.797 -8.217 -18.831 1.00 88.19 72 ASN A C 1
ATOM 586 O O . ASN A 1 72 ? 17.758 -8.127 -18.172 1.00 88.19 72 ASN A O 1
ATOM 590 N N . GLU A 1 73 ? 19.729 -7.265 -18.831 1.00 87.75 73 GLU A N 1
ATOM 591 C CA . GLU A 1 73 ? 19.567 -5.992 -18.128 1.00 87.75 73 GLU A CA 1
ATOM 592 C C . GLU A 1 73 ? 18.386 -5.186 -18.674 1.00 87.75 73 GLU A C 1
ATOM 594 O O . GLU A 1 73 ? 17.597 -4.654 -17.892 1.00 87.75 73 GLU A O 1
ATOM 599 N N . HIS A 1 74 ? 18.198 -5.158 -19.996 1.00 89.75 74 HIS A N 1
ATOM 600 C CA . HIS A 1 74 ? 17.069 -4.477 -20.626 1.00 89.75 74 HIS A CA 1
ATOM 601 C C . HIS A 1 74 ? 15.725 -5.073 -20.173 1.00 89.75 74 HIS A C 1
ATOM 603 O O . HIS A 1 74 ? 14.792 -4.339 -19.846 1.00 89.75 74 HIS A O 1
ATOM 609 N N . TRP A 1 75 ? 15.623 -6.404 -20.084 1.00 90.62 75 TRP A N 1
ATOM 610 C CA . TRP A 1 75 ? 14.427 -7.071 -19.560 1.00 90.62 75 TRP A CA 1
ATOM 611 C C . TRP A 1 75 ? 14.173 -6.767 -18.078 1.00 90.62 75 TRP A C 1
ATOM 613 O O . TRP A 1 75 ? 13.037 -6.468 -17.701 1.00 90.62 75 TRP A O 1
ATOM 623 N N . LEU A 1 76 ? 15.213 -6.833 -17.239 1.00 91.75 76 LEU A N 1
ATOM 624 C CA . LEU A 1 76 ? 15.099 -6.532 -15.810 1.00 91.75 76 LEU A CA 1
ATOM 625 C C . LEU A 1 76 ? 14.615 -5.101 -15.591 1.00 91.75 76 LEU A C 1
ATOM 627 O O . LEU A 1 76 ? 13.628 -4.892 -14.893 1.00 91.75 76 LEU A O 1
ATOM 631 N N . LYS A 1 77 ? 15.232 -4.136 -16.272 1.00 90.69 77 LYS A N 1
ATOM 632 C CA . LYS A 1 77 ? 14.855 -2.726 -16.174 1.00 90.69 77 LYS A CA 1
ATOM 633 C C . LYS A 1 77 ? 13.443 -2.454 -16.664 1.00 90.69 77 LYS A C 1
ATOM 635 O O . LYS A 1 77 ? 12.719 -1.690 -16.034 1.00 90.69 77 LYS A O 1
ATOM 640 N N . LEU A 1 78 ? 13.023 -3.107 -17.746 1.00 91.62 78 LEU A N 1
ATOM 641 C CA . LEU A 1 78 ? 11.655 -2.987 -18.243 1.00 91.62 78 LEU A CA 1
ATOM 642 C C . LEU A 1 78 ? 10.652 -3.493 -17.205 1.00 91.62 78 LEU A C 1
ATOM 644 O O . LEU A 1 78 ? 9.665 -2.822 -16.912 1.00 91.62 78 LEU A O 1
ATOM 648 N N . LYS A 1 79 ? 10.921 -4.656 -16.607 1.00 93.06 79 LYS A N 1
ATOM 649 C CA . LYS A 1 79 ? 10.092 -5.195 -15.530 1.00 93.06 79 LYS A CA 1
ATOM 650 C C . LYS A 1 79 ? 10.051 -4.249 -14.328 1.00 93.06 79 LYS A C 1
ATOM 652 O O . LYS A 1 79 ? 8.962 -4.005 -13.807 1.00 93.06 79 LYS A O 1
ATOM 657 N N . ASP A 1 80 ? 11.202 -3.721 -13.927 1.00 92.00 80 ASP A N 1
ATOM 658 C CA . ASP A 1 80 ? 11.329 -2.824 -12.781 1.00 92.00 80 ASP A CA 1
ATOM 659 C C . ASP A 1 80 ? 10.517 -1.541 -13.000 1.00 92.00 80 ASP A C 1
ATOM 661 O O . ASP A 1 80 ? 9.676 -1.217 -12.160 1.00 92.00 80 ASP A O 1
ATOM 665 N N . ALA A 1 81 ? 10.626 -0.914 -14.177 1.00 92.44 81 ALA A N 1
ATOM 666 C CA . ALA A 1 81 ? 9.856 0.275 -14.549 1.00 92.44 81 ALA A CA 1
ATOM 667 C C . ALA A 1 81 ? 8.339 0.062 -14.416 1.00 92.44 81 ALA A C 1
ATOM 669 O O . ALA A 1 81 ? 7.631 0.898 -13.845 1.00 92.44 81 ALA A O 1
ATOM 670 N N . PHE A 1 82 ? 7.821 -1.083 -14.876 1.00 90.94 82 PHE A N 1
ATOM 671 C CA . PHE A 1 82 ? 6.410 -1.421 -14.683 1.00 90.94 82 PHE A CA 1
ATOM 672 C C . PHE A 1 82 ? 6.068 -1.645 -13.211 1.00 90.94 82 PHE A C 1
ATOM 674 O O . PHE A 1 82 ? 5.024 -1.183 -12.751 1.00 90.94 82 PHE A O 1
ATOM 681 N N . THR A 1 83 ? 6.903 -2.366 -12.459 1.00 89.38 83 THR A N 1
ATOM 682 C CA . THR A 1 83 ? 6.620 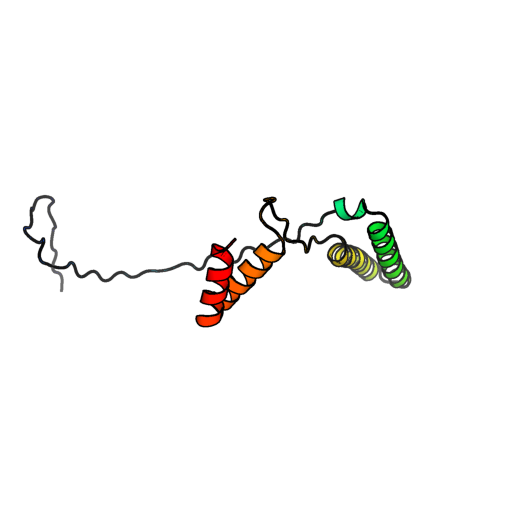-2.626 -11.043 1.00 89.38 83 THR A CA 1
ATOM 683 C C . THR A 1 83 ? 6.637 -1.353 -10.209 1.00 89.38 83 THR A C 1
ATOM 685 O O . THR A 1 83 ? 5.705 -1.149 -9.438 1.00 89.38 83 THR A O 1
ATOM 688 N N . GLU A 1 84 ? 7.610 -0.469 -10.411 1.00 89.69 84 GLU A N 1
ATOM 689 C CA . GLU A 1 84 ? 7.739 0.796 -9.688 1.00 89.69 84 GLU A CA 1
ATOM 690 C C . GLU A 1 84 ? 6.596 1.748 -10.033 1.00 89.69 84 GLU A C 1
ATOM 692 O O . GLU A 1 84 ? 5.917 2.248 -9.136 1.00 89.69 84 GLU A O 1
ATOM 697 N N . THR A 1 85 ? 6.287 1.914 -11.322 1.00 90.12 85 THR A N 1
ATOM 698 C CA . THR A 1 85 ? 5.162 2.761 -11.749 1.00 90.12 85 THR A CA 1
ATOM 699 C C . THR A 1 85 ? 3.834 2.220 -11.198 1.00 90.12 85 THR A C 1
ATOM 701 O O . THR A 1 85 ? 2.997 2.971 -10.692 1.00 90.12 85 THR A O 1
ATOM 704 N N . ASN A 1 86 ? 3.641 0.898 -11.194 1.00 89.69 86 ASN A N 1
ATOM 705 C CA . ASN A 1 86 ? 2.468 0.284 -10.572 1.00 89.69 86 ASN A CA 1
ATOM 706 C C . ASN A 1 86 ? 2.434 0.501 -9.055 1.00 89.69 86 ASN A C 1
ATOM 708 O O . ASN A 1 86 ? 1.361 0.734 -8.495 1.00 89.69 86 ASN A O 1
ATOM 712 N N . GLU A 1 87 ? 3.577 0.438 -8.374 1.00 85.44 87 GLU A N 1
ATOM 713 C CA . GLU A 1 87 ? 3.640 0.722 -6.946 1.00 85.44 87 GLU A CA 1
ATOM 714 C C . GLU A 1 87 ? 3.287 2.175 -6.630 1.00 85.44 87 GLU A C 1
ATOM 716 O O . GLU A 1 87 ? 2.540 2.411 -5.685 1.00 85.44 87 GLU A O 1
ATOM 721 N N . ILE A 1 88 ? 3.751 3.135 -7.425 1.00 85.00 88 ILE A N 1
ATOM 722 C CA . ILE A 1 88 ? 3.522 4.564 -7.184 1.00 85.00 88 ILE A CA 1
ATOM 723 C C . ILE A 1 88 ? 2.056 4.942 -7.428 1.00 85.00 88 ILE A C 1
ATOM 725 O O . ILE A 1 88 ? 1.436 5.601 -6.593 1.00 85.00 88 ILE A O 1
ATOM 729 N N . PHE A 1 89 ? 1.486 4.514 -8.557 1.00 85.19 89 PHE A N 1
ATOM 730 C CA . PHE A 1 89 ? 0.199 5.034 -9.033 1.00 85.19 89 PHE A CA 1
ATOM 731 C C . PHE A 1 89 ? -0.985 4.087 -8.813 1.00 85.19 89 PHE A C 1
ATOM 733 O O . PHE A 1 89 ? -2.125 4.545 -8.719 1.00 85.19 89 PHE A O 1
ATOM 740 N N . LEU A 1 90 ? -0.749 2.771 -8.740 1.00 84.69 90 LEU A N 1
ATOM 741 C CA . LEU A 1 90 ? -1.818 1.769 -8.622 1.00 84.69 90 LEU A CA 1
ATOM 742 C C . LEU A 1 90 ? -1.949 1.179 -7.221 1.00 84.69 90 LEU A C 1
ATOM 744 O O . LEU A 1 90 ? -2.906 0.439 -6.975 1.00 84.69 90 LEU A O 1
ATOM 748 N N . THR A 1 91 ? -1.034 1.463 -6.288 1.00 75.50 91 THR A N 1
ATOM 749 C CA . THR A 1 91 ? -1.235 1.008 -4.911 1.00 75.50 91 THR A CA 1
ATOM 750 C C . THR A 1 91 ? -2.261 1.886 -4.217 1.00 75.50 91 THR A C 1
ATOM 752 O O . THR A 1 91 ? -2.134 3.103 -4.101 1.00 75.50 91 THR A O 1
ATOM 755 N N . ASN A 1 92 ? -3.324 1.245 -3.738 1.00 63.22 92 ASN A N 1
ATOM 756 C CA . ASN A 1 92 ? -4.319 1.924 -2.935 1.00 63.22 92 ASN A CA 1
ATOM 757 C C . ASN A 1 92 ? -3.737 2.166 -1.532 1.00 63.22 92 ASN A C 1
ATOM 759 O O . ASN A 1 92 ? -3.791 1.300 -0.658 1.00 63.22 92 ASN A O 1
ATOM 763 N N . THR A 1 93 ? -3.144 3.341 -1.329 1.00 58.06 93 THR A N 1
ATOM 764 C CA . THR A 1 93 ? -2.725 3.842 -0.008 1.00 58.06 93 THR A CA 1
ATOM 765 C C . THR A 1 93 ? -3.921 4.248 0.859 1.00 58.06 93 THR A C 1
ATOM 767 O O . THR A 1 93 ? -3.786 4.420 2.072 1.00 58.06 93 THR A O 1
ATOM 770 N N . GLY A 1 94 ? -5.113 4.347 0.263 1.00 55.91 94 GLY A N 1
ATOM 771 C CA . GLY A 1 94 ? -6.351 4.677 0.945 1.00 55.91 94 GLY A CA 1
ATOM 772 C C . GLY A 1 94 ? -6.848 3.524 1.810 1.00 55.91 94 GLY A C 1
ATOM 773 O O . GLY A 1 94 ? -7.192 2.441 1.328 1.00 55.91 94 GLY A O 1
ATOM 774 N N . ARG A 1 95 ? -6.976 3.779 3.116 1.00 55.78 95 ARG A N 1
ATOM 775 C CA . ARG A 1 95 ? -7.779 2.936 4.006 1.00 55.78 95 ARG A CA 1
ATOM 776 C C . ARG A 1 95 ? -9.222 2.993 3.517 1.00 55.78 95 ARG A C 1
ATOM 778 O O . ARG A 1 95 ? -9.954 3.919 3.849 1.00 55.78 95 ARG A O 1
ATOM 785 N N . ARG A 1 96 ? -9.648 2.012 2.723 1.00 56.97 96 ARG A N 1
ATOM 786 C CA . ARG A 1 96 ? -11.049 1.919 2.313 1.00 56.97 96 ARG A CA 1
ATOM 787 C C . ARG A 1 96 ? -11.916 1.706 3.537 1.00 56.97 96 ARG A C 1
ATOM 789 O O . ARG A 1 96 ? -11.900 0.644 4.162 1.00 56.97 96 ARG A O 1
ATOM 796 N N . THR A 1 97 ? -12.681 2.731 3.869 1.00 55.75 97 THR A N 1
ATOM 797 C CA . THR A 1 97 ? -13.687 2.670 4.911 1.00 55.75 97 THR A CA 1
ATOM 798 C C . THR A 1 97 ? -14.805 1.784 4.387 1.00 55.75 97 THR A C 1
ATOM 800 O O . THR A 1 97 ? -15.591 2.145 3.518 1.00 55.75 97 THR A O 1
ATOM 803 N N . ARG A 1 98 ? -14.848 0.543 4.878 1.00 61.12 98 ARG A N 1
ATOM 804 C CA . ARG A 1 98 ? -15.902 -0.408 4.501 1.00 61.12 98 ARG A CA 1
ATOM 805 C C . ARG A 1 98 ? -17.295 0.115 4.885 1.00 61.12 98 ARG A C 1
ATOM 807 O O . ARG A 1 98 ? -18.284 -0.275 4.274 1.00 61.12 98 ARG A O 1
ATOM 814 N N . ASN A 1 99 ? -17.359 1.012 5.870 1.00 71.81 99 ASN A N 1
ATOM 815 C CA . ASN A 1 99 ? -18.592 1.564 6.407 1.00 71.81 99 ASN A CA 1
ATOM 816 C C . ASN A 1 99 ? -18.645 3.085 6.218 1.00 71.81 99 ASN A C 1
ATOM 818 O O . ASN A 1 99 ? -17.684 3.775 6.546 1.00 71.81 99 ASN A O 1
ATOM 822 N N . LYS A 1 100 ? -19.800 3.613 5.791 1.00 71.38 100 LYS A N 1
ATOM 823 C CA . LYS A 1 100 ? -20.022 5.056 5.557 1.00 71.38 100 LYS A CA 1
ATOM 824 C C . LYS A 1 100 ? -19.829 5.932 6.803 1.00 71.38 100 LYS A C 1
ATOM 826 O O . LYS A 1 100 ? -19.451 7.087 6.677 1.00 71.38 100 LYS A O 1
ATOM 831 N N . TRP A 1 101 ? -20.073 5.388 7.996 1.00 77.19 101 TRP A N 1
ATOM 832 C CA . TRP A 1 101 ? -19.873 6.095 9.267 1.00 77.19 101 TRP A CA 1
ATOM 833 C C . TRP A 1 101 ? -18.396 6.203 9.669 1.00 77.19 101 TRP A C 1
ATOM 835 O O . TRP A 1 101 ? -18.044 6.975 10.555 1.00 77.19 101 TRP A O 1
ATOM 845 N N . MET A 1 102 ? -17.520 5.427 9.031 1.00 72.56 102 MET A N 1
ATOM 846 C CA . MET A 1 102 ? -16.098 5.402 9.328 1.00 72.56 102 MET A CA 1
ATOM 847 C C . MET A 1 102 ? -15.424 6.456 8.451 1.00 72.56 102 MET A C 1
ATOM 849 O O . MET A 1 102 ? -15.098 6.201 7.301 1.00 72.56 102 MET A O 1
ATOM 853 N N . THR A 1 103 ? -15.285 7.674 8.965 1.00 83.25 103 THR A N 1
ATOM 854 C CA . THR A 1 103 ? -14.589 8.763 8.260 1.00 83.25 103 THR A CA 1
ATOM 855 C C . THR A 1 103 ? -13.071 8.617 8.397 1.00 83.25 103 THR A C 1
ATOM 857 O O . THR A 1 103 ? -12.583 7.963 9.322 1.00 83.25 103 THR A O 1
ATOM 860 N N . GLU A 1 104 ? -12.298 9.246 7.508 1.00 80.25 104 GLU A N 1
ATOM 861 C CA . GLU A 1 104 ? -10.826 9.251 7.597 1.00 80.25 104 GLU A CA 1
ATOM 862 C C . GLU A 1 104 ? -10.329 9.796 8.942 1.00 80.25 104 GLU A C 1
ATOM 864 O O . GLU A 1 104 ? -9.407 9.242 9.535 1.00 80.25 104 GLU A O 1
ATOM 869 N N . ASN A 1 105 ? -11.014 10.805 9.487 1.00 82.81 105 ASN A N 1
ATOM 870 C CA . ASN A 1 105 ? -10.727 11.362 10.809 1.00 82.81 105 ASN A CA 1
ATOM 871 C C . ASN A 1 105 ? -10.892 10.314 11.929 1.00 82.81 105 ASN A C 1
ATOM 873 O O . ASN A 1 105 ? -10.039 10.184 12.802 1.00 82.81 105 ASN A O 1
ATOM 877 N N . ILE A 1 106 ? -11.958 9.508 11.880 1.00 84.06 106 ILE A N 1
ATOM 878 C CA . ILE A 1 106 ? -12.181 8.410 12.837 1.00 84.06 106 ILE A CA 1
ATOM 879 C C . ILE A 1 106 ? -11.059 7.372 12.722 1.00 84.06 106 ILE A C 1
ATOM 881 O O . ILE A 1 106 ? -10.518 6.937 13.736 1.00 84.06 106 ILE A O 1
ATOM 885 N N . LEU A 1 107 ? -10.659 7.003 11.503 1.00 83.81 107 LEU A N 1
ATOM 886 C CA . LEU A 1 107 ? -9.560 6.060 11.285 1.00 83.81 107 LEU A CA 1
ATOM 887 C C . LEU A 1 107 ? -8.215 6.572 11.810 1.00 83.81 107 LEU A C 1
ATOM 889 O O . LEU A 1 107 ? -7.438 5.790 12.366 1.00 83.81 107 LEU A O 1
ATOM 893 N N . ASP A 1 108 ? -7.932 7.857 11.624 1.00 86.88 108 ASP A N 1
ATOM 894 C CA . ASP A 1 108 ? -6.711 8.493 12.115 1.00 86.88 108 ASP A CA 1
ATOM 895 C C . ASP A 1 108 ? -6.700 8.554 13.650 1.00 86.88 108 ASP A C 1
ATOM 897 O O . ASP A 1 108 ? -5.734 8.138 14.294 1.00 86.88 108 ASP A O 1
ATOM 901 N N . LEU A 1 109 ? -7.825 8.935 14.264 1.00 87.62 109 LEU A N 1
ATOM 902 C CA . LEU A 1 109 ? -7.994 8.879 15.716 1.00 87.62 109 LEU A CA 1
ATOM 903 C C . LEU A 1 109 ? -7.793 7.450 16.259 1.00 87.62 109 LEU A C 1
ATOM 905 O O . LEU A 1 109 ? -7.181 7.277 17.315 1.00 87.62 109 LEU A O 1
ATOM 909 N N . MET A 1 110 ? -8.251 6.412 15.543 1.00 82.62 110 MET A N 1
ATOM 910 C CA . MET A 1 110 ? -8.122 5.016 15.985 1.00 82.62 110 MET A CA 1
ATOM 911 C C . MET A 1 110 ? -6.662 4.561 15.924 1.00 82.62 110 MET A C 1
ATOM 913 O O . MET A 1 110 ? -6.199 3.865 16.832 1.00 82.62 110 MET A O 1
ATOM 917 N N . GLU A 1 111 ? -5.929 4.966 14.882 1.00 85.44 111 GLU A N 1
ATOM 918 C CA . GLU A 1 111 ? -4.497 4.684 14.754 1.00 85.44 111 GLU A CA 1
ATOM 919 C C . GLU A 1 111 ? -3.698 5.390 15.846 1.00 85.44 111 GLU A C 1
ATOM 921 O O . GLU A 1 111 ? -2.898 4.746 16.524 1.00 85.44 111 GLU A O 1
ATOM 926 N N . LYS A 1 112 ? -3.970 6.676 16.088 1.00 88.62 112 LYS A N 1
ATOM 927 C CA . LYS A 1 112 ? -3.351 7.443 17.177 1.00 88.62 112 LYS A CA 1
ATOM 928 C C . LYS A 1 112 ? -3.602 6.776 18.526 1.00 88.62 112 LYS A C 1
ATOM 930 O O . LYS A 1 112 ? -2.660 6.534 19.278 1.00 88.62 112 LYS A O 1
ATOM 935 N N . ARG A 1 113 ? -4.842 6.350 18.798 1.00 88.81 113 ARG A N 1
ATOM 936 C CA . ARG A 1 113 ? -5.179 5.603 20.021 1.00 88.81 113 ARG A CA 1
ATOM 937 C C . ARG A 1 113 ? -4.393 4.290 20.122 1.00 88.81 113 ARG A C 1
ATOM 939 O O . ARG A 1 113 ? -3.890 3.957 21.198 1.00 88.81 113 ARG A O 1
ATOM 946 N N . ARG A 1 114 ? -4.261 3.542 19.018 1.00 85.62 114 ARG A N 1
ATOM 947 C CA . ARG A 1 114 ? -3.466 2.302 18.955 1.00 85.62 114 ARG A CA 1
ATOM 948 C C . ARG A 1 114 ? -1.995 2.569 19.274 1.00 85.62 114 ARG A C 1
ATOM 950 O O . ARG A 1 114 ? -1.429 1.863 20.106 1.00 85.62 114 ARG A O 1
ATOM 957 N N . GLN A 1 115 ? -1.400 3.593 18.668 1.00 87.94 115 GLN A N 1
ATOM 958 C CA . GLN A 1 115 ? -0.006 3.975 18.895 1.00 87.94 115 GLN A CA 1
ATOM 959 C C . GLN A 1 115 ? 0.241 4.417 20.342 1.00 87.94 115 GLN A C 1
ATOM 961 O O . GLN A 1 115 ? 1.203 3.957 20.953 1.00 87.94 115 GLN A O 1
ATOM 966 N N . CYS A 1 116 ? -0.650 5.216 20.942 1.00 88.75 116 CYS A N 1
ATOM 967 C CA . CYS A 1 116 ? -0.539 5.600 22.354 1.00 88.75 116 CYS A CA 1
ATOM 968 C C . CYS A 1 116 ? -0.579 4.379 23.290 1.00 88.75 116 CYS A C 1
ATOM 970 O O . CYS A 1 116 ? 0.170 4.336 24.267 1.00 88.75 116 CYS A O 1
ATOM 972 N N . LYS A 1 117 ? -1.394 3.358 22.976 1.00 82.50 117 LYS A N 1
ATOM 973 C CA . LYS A 1 117 ? -1.449 2.099 23.740 1.00 82.50 117 LYS A CA 1
ATOM 974 C C . LYS A 1 117 ? -0.146 1.298 23.632 1.00 82.50 117 LYS A C 1
ATOM 976 O O . LYS A 1 117 ? 0.329 0.785 24.641 1.00 82.50 117 LYS A O 1
ATOM 981 N N . VAL A 1 118 ? 0.437 1.211 22.435 1.00 86.38 118 VAL A N 1
ATOM 982 C CA . VAL A 1 118 ? 1.727 0.530 22.201 1.00 86.38 118 VAL A CA 1
ATOM 983 C C . VAL A 1 118 ? 2.867 1.261 22.916 1.00 86.38 118 VAL A C 1
ATOM 985 O O . VAL A 1 118 ? 3.658 0.633 23.616 1.00 86.38 118 VAL A O 1
ATOM 988 N N . ASN A 1 119 ? 2.891 2.592 22.827 1.00 86.31 119 ASN A N 1
ATOM 989 C CA . ASN A 1 119 ? 3.938 3.446 23.394 1.00 86.31 119 ASN A CA 1
ATOM 990 C C . ASN A 1 119 ? 3.721 3.793 24.881 1.00 86.31 119 ASN A C 1
ATOM 992 O O . ASN A 1 119 ? 4.424 4.645 25.418 1.00 86.31 119 ASN A O 1
ATOM 996 N N . ARG A 1 120 ? 2.748 3.155 25.553 1.00 86.38 120 ARG A N 1
ATOM 997 C CA . ARG A 1 120 ? 2.420 3.334 26.985 1.00 86.38 120 ARG A CA 1
ATOM 998 C C . ARG A 1 120 ? 2.119 4.782 27.407 1.00 86.38 120 ARG A C 1
ATOM 1000 O O . ARG A 1 120 ? 2.311 5.154 28.562 1.00 86.38 120 ARG A O 1
ATOM 1007 N N . LYS A 1 121 ? 1.581 5.596 26.498 1.00 86.69 121 LYS A N 1
ATOM 1008 C CA . LYS A 1 121 ? 1.186 6.984 26.772 1.00 86.69 121 LYS A CA 1
ATOM 1009 C C . LYS A 1 121 ? -0.249 7.059 27.297 1.00 86.69 121 LYS A C 1
ATOM 1011 O O . LYS A 1 121 ? -1.197 7.269 26.541 1.00 86.69 121 LYS A O 1
ATOM 1016 N N . TYR A 1 122 ? -0.408 6.853 28.603 1.00 83.69 122 TYR A N 1
ATOM 1017 C CA . TYR A 1 122 ? -1.719 6.673 29.239 1.00 83.69 122 TYR A CA 1
ATOM 1018 C C . TYR A 1 122 ? -2.631 7.914 29.183 1.00 83.69 122 TYR A C 1
ATOM 1020 O O . TYR A 1 122 ? -3.822 7.793 28.900 1.00 83.69 122 TYR A O 1
ATOM 1028 N N . THR A 1 123 ? -2.081 9.110 29.400 1.00 85.62 123 THR A N 1
ATOM 1029 C CA . THR A 1 123 ? -2.838 10.375 29.384 1.00 85.62 123 THR A CA 1
ATOM 1030 C C . THR A 1 123 ? -3.380 10.702 27.992 1.00 85.62 123 THR A C 1
ATOM 1032 O O . THR A 1 123 ? -4.572 10.966 27.834 1.00 85.62 123 THR A O 1
ATOM 1035 N N . GLU A 1 124 ? -2.530 10.599 26.966 1.00 84.06 124 GLU A N 1
ATOM 1036 C CA . GLU A 1 124 ? -2.920 10.791 25.564 1.00 84.06 124 GLU A CA 1
ATOM 1037 C C . GLU A 1 124 ? -3.979 9.761 25.140 1.00 84.06 124 GLU A C 1
ATOM 1039 O O . GLU A 1 124 ? -4.993 10.131 24.548 1.00 84.06 124 GLU A O 1
ATOM 1044 N N . TYR A 1 125 ? -3.803 8.486 25.513 1.00 88.69 125 TYR A N 1
ATOM 1045 C CA . TYR A 1 125 ? -4.781 7.428 25.243 1.00 88.69 125 TYR A CA 1
ATOM 1046 C C . TYR A 1 125 ? -6.165 7.752 25.818 1.00 88.69 125 TYR A C 1
ATOM 1048 O O . TYR A 1 125 ? -7.158 7.639 25.098 1.00 88.69 125 TYR A O 1
ATOM 1056 N N . LYS A 1 126 ? -6.237 8.177 27.088 1.00 86.62 126 LYS A N 1
ATOM 1057 C CA . LYS A 1 126 ? -7.510 8.488 27.753 1.00 86.62 126 LYS A CA 1
ATOM 1058 C C . LYS A 1 126 ? -8.228 9.657 27.071 1.00 86.62 126 LYS A C 1
ATOM 1060 O O . LYS A 1 126 ? -9.406 9.544 26.753 1.00 86.62 126 LYS A O 1
ATOM 1065 N N . SER A 1 127 ? -7.489 10.713 26.728 1.00 87.88 127 SER A N 1
ATOM 1066 C CA . SER A 1 127 ? -8.043 11.871 26.011 1.00 87.88 127 SER A CA 1
ATOM 1067 C C . SER A 1 127 ? -8.586 11.516 24.620 1.00 87.88 127 SER A C 1
ATOM 1069 O O . SER A 1 127 ? -9.586 12.069 24.166 1.00 87.88 127 SER A O 1
ATOM 1071 N N . LEU A 1 128 ? -7.931 10.578 23.925 1.00 87.69 128 LEU A N 1
ATOM 1072 C CA . LEU A 1 128 ? -8.378 10.095 22.622 1.00 87.69 128 LEU A CA 1
ATOM 1073 C C . LEU A 1 128 ? -9.613 9.202 22.765 1.00 87.69 128 LEU A C 1
ATOM 1075 O O . LEU A 1 128 ? -10.499 9.280 21.922 1.00 87.69 128 LEU A O 1
ATOM 1079 N N . GLN A 1 129 ? -9.693 8.394 23.825 1.00 85.06 129 GLN A N 1
ATOM 1080 C CA . GLN A 1 129 ? -10.854 7.555 24.122 1.00 85.06 129 GLN A CA 1
ATOM 1081 C C . GLN A 1 129 ? -12.112 8.391 24.404 1.00 85.06 129 GLN A C 1
ATOM 1083 O O . GLN A 1 129 ? -13.157 8.117 23.826 1.00 85.06 129 GLN A O 1
ATOM 1088 N N . GLU A 1 130 ? -12.004 9.453 25.201 1.00 84.75 130 GLU A N 1
ATOM 1089 C CA . GLU A 1 130 ? -13.130 10.355 25.497 1.00 84.75 130 GLU A CA 1
ATOM 1090 C C . GLU A 1 130 ? -13.652 11.053 24.227 1.00 84.75 130 GLU A C 1
ATOM 1092 O O . GLU A 1 130 ? -14.857 11.168 24.008 1.00 84.75 130 GLU A O 1
ATOM 1097 N N . LYS A 1 131 ? -12.748 11.446 23.318 1.00 82.06 131 LYS A N 1
ATOM 1098 C CA . LYS A 1 131 ? -13.115 12.009 22.005 1.00 82.06 131 LYS A CA 1
ATOM 1099 C C . LYS A 1 131 ? -13.822 11.010 21.084 1.00 82.06 131 LYS A C 1
ATOM 1101 O O . LYS A 1 131 ? -14.523 11.442 20.172 1.00 82.06 131 LYS A O 1
ATOM 1106 N N . PHE A 1 132 ? -13.618 9.709 21.290 1.00 75.31 132 PHE A N 1
ATOM 1107 C CA . PHE A 1 132 ? -14.327 8.657 20.563 1.00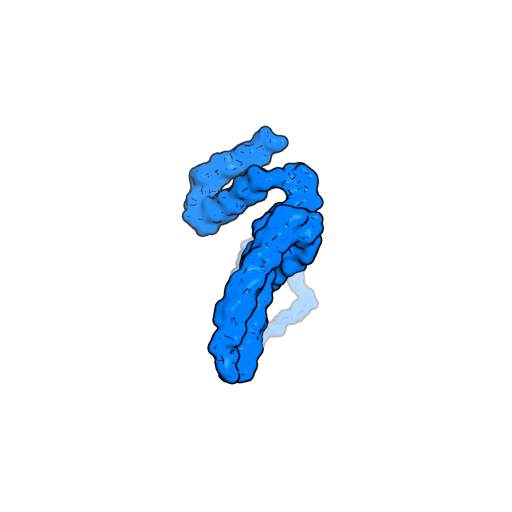 75.31 132 PHE A CA 1
ATOM 1108 C C . PHE A 1 132 ? -15.744 8.432 21.080 1.00 75.31 132 PHE A C 1
ATOM 1110 O O . PHE A 1 132 ? -16.616 8.124 20.281 1.00 75.31 132 PHE A O 1
ATOM 1117 N N . GLU A 1 133 ? -15.956 8.553 22.389 1.00 71.31 133 GLU A N 1
ATOM 1118 C CA . GLU A 1 133 ? -17.243 8.265 23.036 1.00 71.31 133 GLU A CA 1
ATOM 1119 C C . GLU A 1 133 ? -18.241 9.430 22.930 1.00 71.31 133 GLU A C 1
ATOM 1121 O O . GLU A 1 133 ? -19.443 9.215 23.036 1.00 71.31 133 GLU A O 1
ATOM 1126 N N . MET A 1 134 ? -17.763 10.656 22.685 1.00 59.41 134 MET A N 1
ATOM 1127 C CA . MET A 1 134 ? -18.606 11.853 22.518 1.00 59.41 134 MET A CA 1
ATOM 1128 C C . MET A 1 134 ? -19.184 12.057 21.102 1.00 59.41 134 MET A C 1
ATOM 1130 O O . MET A 1 134 ? -19.848 13.066 20.866 1.00 59.41 134 MET A O 1
ATOM 1134 N N . LYS A 1 135 ? -18.919 11.157 20.149 1.00 54.62 135 LYS A N 1
ATOM 1135 C CA . LYS A 1 135 ? -19.447 11.216 18.775 1.00 54.62 135 LYS A CA 1
ATOM 1136 C C . LYS A 1 135 ? -20.352 10.034 18.480 1.00 54.62 135 LYS A C 1
ATOM 1138 O O . LYS A 1 135 ? -21.340 10.263 17.752 1.00 54.62 135 LYS A O 1
#

Sequence (135 aa):
NLITKVTIPGADIESDHIPLRADIILRLSRPKEKTVRKTLEPKVLKDEERRSLYEEHLNKELESIRSINDTNEHWLKLKDAFTETNEIFLTNTGRRTRNKWMTENILDLMEKRRQCKVNRKYTEYKSLQEKFEMK